Protein AF-A0A353U1A3-F1 (afdb_monomer_lite)

Secondary structure (DSSP, 8-state):
------SSEEEEEEE-HHHHHTT-S---EEEEEEETTT--SPP--

Structure (mmCIF, N/CA/C/O backbone):
data_AF-A0A353U1A3-F1
#
_entry.id   AF-A0A353U1A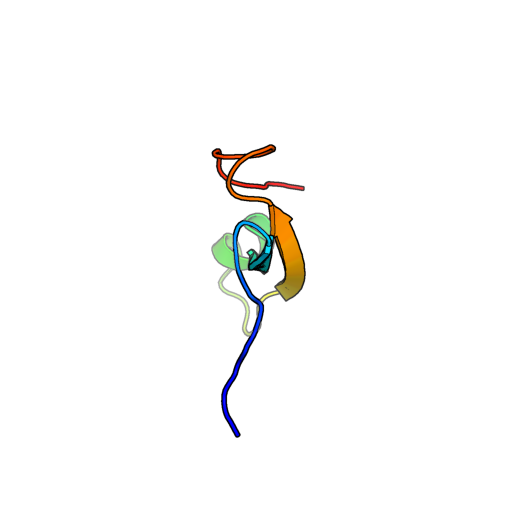3-F1
#
loop_
_atom_site.group_PDB
_atom_site.id
_atom_site.type_symbol
_atom_site.label_atom_id
_atom_site.label_alt_id
_atom_site.label_comp_id
_atom_site.label_asym_id
_atom_site.label_entity_id
_atom_site.label_seq_id
_atom_site.pdbx_PDB_ins_code
_atom_site.Cartn_x
_atom_site.Cartn_y
_atom_site.Cartn_z
_atom_site.occupancy
_atom_site.B_iso_or_equiv
_atom_site.auth_seq_id
_atom_site.auth_comp_id
_atom_site.auth_asym_id
_atom_site.auth_atom_id
_atom_site.pdbx_PDB_model_num
ATOM 1 N N . MET A 1 1 ? -25.231 -5.797 7.455 1.00 51.56 1 MET A N 1
ATOM 2 C CA . MET A 1 1 ? -24.045 -5.868 8.340 1.00 51.56 1 MET A CA 1
ATOM 3 C C . MET A 1 1 ? -23.508 -4.464 8.566 1.00 51.56 1 MET A C 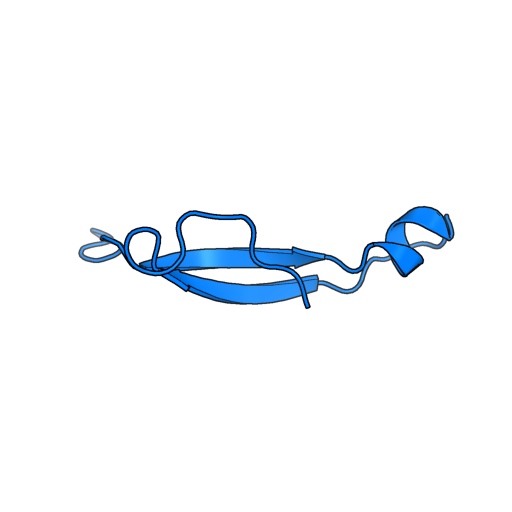1
ATOM 5 O O . MET A 1 1 ? -22.819 -3.922 7.710 1.00 51.56 1 MET A O 1
ATOM 9 N N . ALA A 1 2 ? -23.893 -3.837 9.676 1.00 50.84 2 ALA A N 1
ATOM 10 C CA . ALA A 1 2 ? -23.406 -2.515 10.045 1.00 50.84 2 ALA A CA 1
ATOM 11 C C . ALA A 1 2 ? -21.886 -2.588 10.265 1.00 50.84 2 ALA A C 1
ATOM 13 O O . ALA A 1 2 ? -21.438 -3.253 11.198 1.00 50.84 2 ALA A O 1
ATOM 14 N N . LYS A 1 3 ? -21.077 -1.935 9.417 1.00 56.41 3 LYS A N 1
ATOM 15 C CA . LYS A 1 3 ? -19.629 -1.770 9.652 1.00 56.41 3 LYS A CA 1
ATOM 16 C C . LYS A 1 3 ? -19.421 -0.762 10.788 1.00 56.41 3 LYS A C 1
ATOM 18 O O . LYS A 1 3 ? -18.978 0.364 10.594 1.00 56.41 3 LYS A O 1
ATOM 23 N N . LYS A 1 4 ? -19.786 -1.184 11.996 1.00 57.12 4 LYS A N 1
ATOM 24 C CA . LYS A 1 4 ? -19.449 -0.533 13.254 1.00 57.12 4 LYS A CA 1
ATOM 25 C C . LYS A 1 4 ? -17.931 -0.672 13.410 1.00 57.12 4 LYS A C 1
ATOM 27 O O . LYS A 1 4 ? -17.430 -1.779 13.561 1.00 57.12 4 LYS A O 1
ATOM 32 N N . GLY A 1 5 ? -17.201 0.439 13.314 1.00 58.53 5 GLY A N 1
ATOM 33 C CA . GLY A 1 5 ? -15.809 0.508 13.770 1.00 58.53 5 GLY A CA 1
ATOM 34 C C . GLY A 1 5 ? -14.726 0.562 12.691 1.00 58.53 5 GLY A C 1
ATOM 35 O O . GLY A 1 5 ? -13.834 -0.278 12.660 1.00 58.53 5 GLY A O 1
ATOM 36 N N . LYS A 1 6 ? -14.715 1.605 11.862 1.00 58.44 6 LYS A N 1
ATOM 37 C CA . LYS A 1 6 ? -13.460 2.103 11.272 1.00 58.44 6 LYS A CA 1
ATOM 38 C C . LYS A 1 6 ? -13.353 3.595 11.558 1.00 58.44 6 LYS A C 1
ATOM 40 O O . LYS A 1 6 ? -13.561 4.403 10.667 1.00 58.44 6 LYS A O 1
ATOM 45 N N . GLY A 1 7 ? -13.160 3.943 12.834 1.00 76.38 7 GLY A N 1
ATOM 46 C CA . GLY A 1 7 ? -12.926 5.324 13.270 1.00 76.38 7 GLY A CA 1
ATOM 47 C C . GLY A 1 7 ? -11.608 5.864 12.703 1.00 76.38 7 GLY A C 1
ATOM 48 O O . GLY A 1 7 ? -11.391 5.882 11.497 1.00 76.38 7 GLY A O 1
ATOM 49 N N . ASN A 1 8 ? -10.663 6.245 13.562 1.00 87.56 8 ASN A N 1
ATOM 50 C CA . ASN A 1 8 ? -9.367 6.744 13.084 1.00 87.56 8 ASN A CA 1
ATOM 51 C C . ASN A 1 8 ? -8.549 5.683 12.316 1.00 87.56 8 ASN A C 1
ATOM 53 O O . ASN A 1 8 ? -7.686 6.052 11.530 1.00 87.56 8 ASN A O 1
ATOM 57 N N . ARG A 1 9 ? -8.815 4.378 12.498 1.00 91.19 9 ARG A N 1
ATOM 58 C CA . ARG A 1 9 ? -8.157 3.286 11.757 1.00 91.19 9 ARG A CA 1
ATOM 59 C C . ARG A 1 9 ? -8.884 2.981 10.446 1.00 91.19 9 ARG A C 1
ATOM 61 O O . ARG A 1 9 ? -10.032 2.540 10.457 1.00 91.19 9 ARG A O 1
ATOM 68 N N . ILE A 1 10 ? -8.178 3.145 9.333 1.00 91.12 10 ILE A N 1
ATOM 69 C CA . ILE A 1 10 ? -8.651 2.877 7.973 1.00 91.12 10 ILE A CA 1
ATOM 70 C C . ILE A 1 10 ? -7.766 1.860 7.271 1.00 91.12 10 ILE A C 1
ATOM 72 O O . ILE A 1 10 ? -6.595 1.741 7.599 1.00 91.12 10 ILE A O 1
ATOM 76 N N . GLN A 1 11 ? -8.314 1.140 6.295 1.00 92.06 11 GLN A N 1
ATOM 77 C CA . GLN A 1 11 ? -7.480 0.348 5.392 1.00 92.06 11 GLN A CA 1
ATOM 78 C C . GLN A 1 11 ? -6.847 1.273 4.357 1.00 92.06 11 GLN A C 1
ATOM 80 O O . GLN A 1 11 ? -7.516 2.172 3.848 1.00 92.06 11 GLN A O 1
ATOM 85 N N . VAL A 1 12 ? -5.575 1.039 4.069 1.00 93.56 12 VAL A N 1
ATOM 86 C CA . VAL A 1 12 ? -4.819 1.705 3.010 1.00 93.56 12 VAL A CA 1
ATOM 87 C C . VAL A 1 12 ? -4.159 0.641 2.142 1.00 93.56 12 VAL A C 1
ATOM 89 O O . VAL A 1 12 ? -3.897 -0.473 2.602 1.00 93.56 12 VAL A O 1
ATOM 92 N N . ILE A 1 13 ? -3.925 0.988 0.883 1.00 94.94 13 ILE A N 1
ATOM 93 C CA . ILE A 1 13 ? -3.227 0.144 -0.081 1.00 94.94 13 ILE A CA 1
ATOM 94 C C . ILE A 1 13 ? -1.912 0.847 -0.394 1.00 94.94 13 ILE A C 1
ATOM 96 O O . ILE A 1 13 ? -1.929 2.004 -0.814 1.00 94.94 13 ILE A O 1
ATOM 100 N N . LEU A 1 14 ? -0.797 0.165 -0.157 1.00 94.31 14 LEU A N 1
ATOM 101 C CA . LEU A 1 14 ? 0.534 0.625 -0.535 1.00 94.31 14 LEU A CA 1
ATOM 102 C C . LEU A 1 14 ? 0.870 0.017 -1.894 1.00 94.31 14 LEU A C 1
ATOM 104 O O . LEU A 1 14 ? 0.734 -1.191 -2.069 1.00 94.31 14 LEU A O 1
ATOM 108 N N . GLU A 1 15 ? 1.256 0.852 -2.851 1.00 93.94 15 GLU A N 1
ATOM 109 C CA . GLU A 1 15 ? 1.567 0.477 -4.234 1.00 93.94 15 GLU A CA 1
ATOM 110 C C . GLU A 1 15 ? 3.045 0.782 -4.499 1.00 93.94 15 GLU A C 1
ATOM 112 O O . GLU A 1 15 ? 3.501 1.875 -4.168 1.00 93.94 15 GLU A O 1
ATOM 117 N N . CYS A 1 16 ? 3.783 -0.167 -5.083 1.00 91.12 16 CYS A N 1
ATOM 118 C CA . CYS A 1 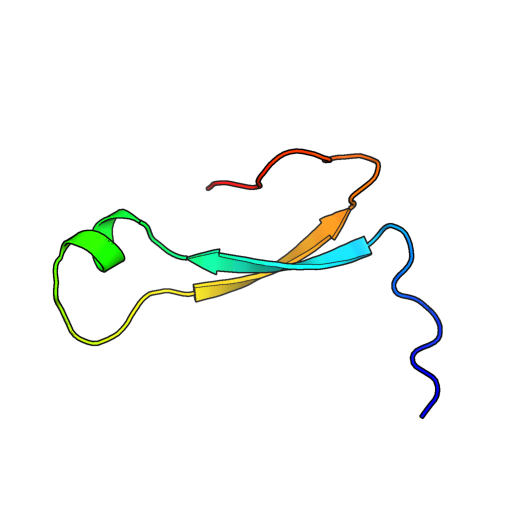16 ? 5.180 0.045 -5.476 1.00 91.12 16 CYS A CA 1
ATOM 119 C C . CYS A 1 16 ? 5.267 1.080 -6.611 1.00 91.12 16 CYS A C 1
ATOM 121 O O . CYS A 1 16 ? 4.660 0.894 -7.669 1.00 91.12 16 CYS A O 1
ATOM 123 N N . THR A 1 17 ? 6.023 2.158 -6.400 1.00 90.75 17 THR A N 1
ATOM 124 C CA . THR A 1 17 ? 6.201 3.239 -7.382 1.00 90.75 17 THR A CA 1
ATOM 125 C C . THR A 1 17 ? 7.147 2.843 -8.512 1.00 90.75 17 THR A C 1
ATOM 127 O O . THR A 1 17 ? 6.818 3.068 -9.670 1.00 90.75 17 THR A O 1
ATOM 130 N N . GLU A 1 18 ? 8.243 2.148 -8.205 1.00 90.19 18 GLU A N 1
ATOM 131 C CA . GLU A 1 18 ? 9.224 1.696 -9.203 1.00 90.19 18 GLU A CA 1
ATOM 132 C C . GLU A 1 18 ? 8.585 0.752 -10.234 1.00 90.19 18 GLU A C 1
ATOM 134 O O . GLU A 1 18 ? 8.770 0.893 -11.442 1.00 90.19 18 GLU A O 1
ATOM 139 N N . HIS A 1 19 ? 7.754 -0.190 -9.770 1.00 86.50 19 HIS A N 1
ATOM 140 C CA . HIS A 1 19 ? 7.058 -1.116 -10.663 1.00 86.50 19 HIS A CA 1
ATOM 141 C C . HIS A 1 19 ? 5.996 -0.402 -11.506 1.00 86.50 19 HIS A C 1
ATOM 143 O O . HIS A 1 19 ? 5.791 -0.756 -12.664 1.00 86.50 19 HIS A O 1
ATOM 149 N N . LYS A 1 20 ? 5.343 0.630 -10.962 1.00 84.88 20 LYS A N 1
ATOM 150 C CA . LYS A 1 20 ? 4.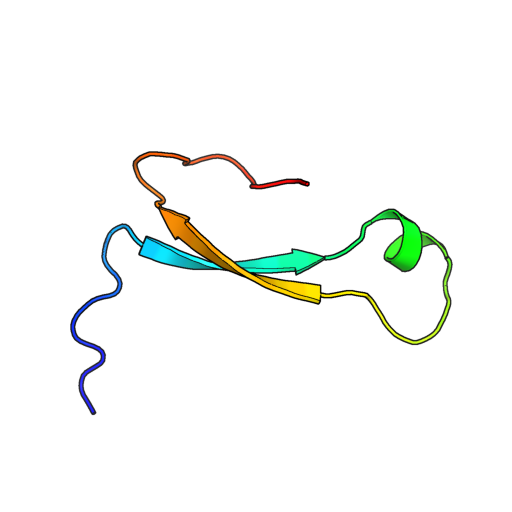378 1.441 -11.711 1.00 84.88 20 LYS A CA 1
ATOM 151 C C . LYS A 1 20 ? 5.026 2.164 -12.893 1.00 84.88 20 LYS A C 1
ATOM 153 O O . LYS A 1 20 ? 4.397 2.286 -13.940 1.00 84.88 20 LYS A O 1
ATOM 158 N N . GLU A 1 21 ? 6.269 2.607 -12.740 1.00 85.88 21 GLU A N 1
ATOM 159 C CA . GLU A 1 21 ? 7.032 3.284 -13.795 1.00 85.88 21 GLU A CA 1
ATOM 160 C C . GLU A 1 21 ? 7.649 2.307 -14.810 1.00 85.88 21 GLU A C 1
ATOM 162 O O . GLU A 1 21 ? 7.987 2.708 -15.920 1.00 85.88 21 GLU A O 1
ATOM 167 N N . SER A 1 22 ? 7.729 1.012 -14.482 1.00 85.94 22 SER A N 1
ATOM 168 C CA . SER A 1 22 ? 8.316 -0.012 -15.359 1.00 85.94 22 SER A CA 1
ATOM 169 C C . SER A 1 22 ? 7.490 -0.337 -16.614 1.00 85.94 22 SER A C 1
ATOM 171 O O . SER A 1 22 ? 8.013 -0.933 -17.553 1.00 85.94 22 SER A O 1
ATOM 173 N N . GLY A 1 23 ? 6.196 0.013 -16.641 1.00 82.12 23 GLY A N 1
ATOM 174 C CA . GLY A 1 23 ? 5.293 -0.294 -17.760 1.00 82.12 23 GLY A CA 1
ATOM 175 C C . GLY A 1 23 ? 4.954 -1.784 -17.925 1.00 82.12 23 GLY A C 1
ATOM 176 O O . GLY A 1 23 ? 4.306 -2.158 -18.904 1.00 82.12 23 GLY A O 1
ATOM 177 N N . LEU A 1 24 ? 5.372 -2.635 -16.983 1.00 86.25 24 LEU A N 1
ATOM 178 C CA . LEU A 1 24 ? 5.085 -4.068 -16.979 1.00 86.25 24 LEU A CA 1
ATOM 179 C C . LEU A 1 24 ? 3.679 -4.368 -16.422 1.00 86.25 24 LEU A C 1
ATOM 181 O O . LEU A 1 24 ? 3.145 -3.604 -15.614 1.00 86.25 24 LEU A O 1
ATOM 185 N N . PRO A 1 25 ? 3.043 -5.475 -16.851 1.00 85.38 25 PRO A N 1
ATOM 186 C CA . PRO A 1 25 ? 1.729 -5.858 -16.355 1.00 85.38 25 PRO A CA 1
ATOM 187 C C . PRO A 1 25 ? 1.801 -6.345 -14.903 1.00 85.38 25 PRO A C 1
ATOM 189 O O . PRO A 1 25 ? 2.555 -7.255 -14.566 1.00 85.38 25 PRO A O 1
ATOM 192 N N . GLY A 1 26 ? 0.928 -5.789 -14.065 1.00 85.81 26 GLY A N 1
ATOM 193 C CA . GLY A 1 26 ? 0.878 -6.074 -12.634 1.00 85.81 26 GLY A CA 1
ATOM 194 C C . GLY A 1 26 ? 1.532 -4.968 -11.811 1.00 85.81 26 GLY A C 1
ATOM 195 O O . GLY A 1 26 ? 2.362 -4.206 -12.283 1.00 85.81 26 GLY A O 1
ATOM 196 N N . THR A 1 27 ? 1.102 -4.808 -10.563 1.00 88.12 27 THR A N 1
ATOM 197 C CA . THR A 1 27 ? 1.760 -3.890 -9.628 1.00 88.12 27 THR A CA 1
ATOM 198 C C . THR A 1 27 ? 1.653 -4.468 -8.232 1.00 88.12 27 THR A C 1
ATOM 200 O O . THR A 1 27 ? 0.565 -4.851 -7.794 1.00 88.12 27 THR A O 1
ATOM 203 N N . SER A 1 28 ? 2.783 -4.531 -7.533 1.00 91.25 28 SER A N 1
ATOM 204 C CA . SER A 1 28 ? 2.838 -5.008 -6.155 1.00 91.25 28 SER A CA 1
ATOM 205 C C . SER A 1 28 ? 2.028 -4.085 -5.250 1.00 91.25 28 SER A C 1
ATOM 207 O O . SER A 1 28 ? 2.286 -2.879 -5.181 1.00 91.25 28 SER A O 1
ATOM 209 N N . ARG A 1 29 ? 1.033 -4.661 -4.568 1.00 94.00 29 ARG A N 1
ATOM 210 C CA . ARG A 1 29 ? 0.138 -3.952 -3.653 1.00 94.00 29 ARG A CA 1
ATOM 211 C C . ARG A 1 29 ? 0.080 -4.646 -2.301 1.00 94.00 29 ARG A C 1
ATOM 213 O O . ARG A 1 29 ? -0.204 -5.839 -2.233 1.00 94.00 29 ARG A O 1
ATOM 220 N N . TYR A 1 30 ? 0.255 -3.879 -1.231 1.00 94.94 30 TYR A N 1
ATOM 221 C CA . TYR A 1 30 ? 0.104 -4.347 0.144 1.00 94.94 30 TYR A CA 1
ATOM 222 C C . TYR A 1 30 ? -1.129 -3.719 0.786 1.00 94.94 30 TYR A C 1
ATOM 224 O O . TYR A 1 30 ? -1.315 -2.503 0.743 1.00 94.94 30 TYR A O 1
ATOM 232 N N . ILE A 1 31 ? -1.975 -4.545 1.401 1.00 94.94 31 ILE A N 1
ATOM 233 C CA . ILE A 1 31 ? -3.155 -4.083 2.138 1.00 94.94 31 ILE A CA 1
ATOM 234 C C . ILE A 1 31 ? -2.791 -4.008 3.616 1.00 94.94 31 ILE A C 1
ATOM 236 O O . ILE A 1 31 ? -2.471 -5.018 4.236 1.00 94.94 31 ILE A O 1
ATOM 240 N N . THR A 1 32 ? -2.881 -2.814 4.193 1.00 94.00 32 THR A N 1
ATOM 241 C CA . THR A 1 32 ? -2.610 -2.592 5.616 1.00 94.00 32 THR A CA 1
ATOM 242 C C . THR A 1 32 ? -3.627 -1.625 6.217 1.00 94.00 32 THR A C 1
ATOM 244 O O . THR A 1 32 ? -4.594 -1.215 5.567 1.00 94.00 32 THR A O 1
ATOM 247 N N . VAL A 1 33 ? -3.456 -1.281 7.490 1.00 93.69 33 VAL A N 1
ATOM 248 C CA . VAL A 1 33 ? -4.294 -0.323 8.206 1.00 93.69 33 VAL A CA 1
ATOM 249 C C . VAL A 1 33 ? -3.474 0.881 8.667 1.00 93.69 33 VAL A C 1
ATOM 251 O O . VAL A 1 33 ? -2.436 0.729 9.299 1.00 93.69 33 VAL A O 1
ATOM 254 N N . LYS A 1 34 ? -3.964 2.094 8.396 1.00 93.25 34 LYS A N 1
ATOM 255 C CA . LYS A 1 34 ? -3.390 3.362 8.872 1.00 93.25 34 LYS A CA 1
ATOM 256 C C . LYS A 1 34 ? -4.312 4.014 9.892 1.00 93.25 34 LYS A C 1
ATOM 258 O O . LYS A 1 34 ? -5.532 4.004 9.731 1.00 93.25 34 LYS A O 1
ATOM 263 N N . ASN A 1 35 ? -3.739 4.638 10.918 1.00 93.81 35 ASN A N 1
ATOM 264 C CA . ASN A 1 35 ? -4.476 5.519 11.818 1.00 93.81 35 ASN A CA 1
ATOM 265 C C . ASN A 1 35 ? -4.385 6.982 11.338 1.00 93.81 35 ASN A C 1
ATOM 267 O O . ASN A 1 35 ? -3.323 7.583 11.428 1.00 93.81 35 ASN A O 1
ATOM 271 N N . ARG A 1 36 ? -5.497 7.569 10.876 1.00 90.69 36 ARG A N 1
ATOM 272 C CA . ARG A 1 36 ? -5.579 8.951 10.365 1.00 90.69 36 ARG A CA 1
ATOM 273 C C . ARG A 1 36 ? -5.187 10.024 11.386 1.00 90.69 36 ARG A C 1
ATOM 275 O O . ARG A 1 36 ? -4.743 11.081 10.969 1.00 90.69 36 ARG A O 1
ATOM 282 N N . LYS A 1 37 ? -5.376 9.780 12.690 1.00 91.94 37 LYS A N 1
ATOM 283 C CA . LYS A 1 37 ? -5.063 10.763 13.743 1.00 91.94 37 LYS A CA 1
ATOM 284 C C . LYS A 1 37 ? -3.576 10.769 14.091 1.00 91.94 37 LYS A C 1
ATOM 286 O O . LYS A 1 37 ? -3.007 11.830 14.293 1.00 91.94 37 LYS A O 1
ATOM 291 N N . ASN A 1 38 ? -2.970 9.585 14.177 1.00 94.00 38 ASN A N 1
ATOM 292 C CA . 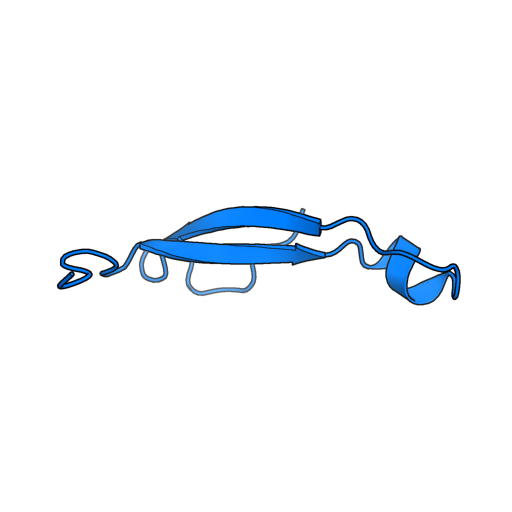ASN A 1 38 ? -1.561 9.453 14.560 1.00 94.00 38 ASN A CA 1
ATOM 293 C C . ASN A 1 38 ? -0.625 9.672 13.367 1.00 94.00 38 ASN A C 1
ATOM 295 O O . ASN A 1 38 ? 0.495 10.129 13.544 1.00 94.00 38 ASN A O 1
ATOM 299 N N . THR A 1 39 ? -1.081 9.309 12.167 1.00 93.50 39 THR A N 1
ATOM 300 C CA . THR A 1 39 ? -0.303 9.391 10.929 1.00 93.50 39 THR A CA 1
ATOM 301 C C . THR A 1 39 ? -1.191 10.023 9.855 1.00 93.50 39 THR A C 1
ATOM 303 O O . THR A 1 39 ? -1.807 9.306 9.054 1.00 93.50 39 THR A O 1
ATOM 306 N N . PRO A 1 40 ? -1.367 11.356 9.882 1.00 92.25 40 PRO A N 1
ATOM 307 C CA . PRO A 1 40 ? -2.236 12.050 8.935 1.00 92.25 40 PRO A CA 1
ATOM 308 C C . PRO A 1 40 ? -1.680 11.984 7.508 1.00 92.25 40 PRO A C 1
ATOM 310 O O . PRO A 1 40 ? -2.449 11.726 6.577 1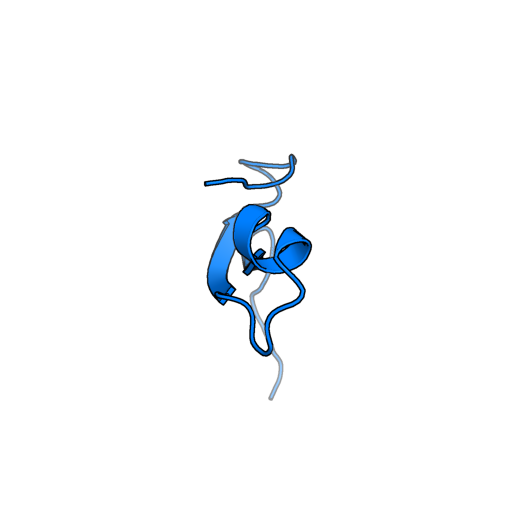.00 92.25 40 PRO A O 1
ATOM 313 N N . ASP A 1 41 ? -0.359 12.060 7.358 1.00 94.38 41 ASP A N 1
ATOM 314 C CA . ASP A 1 41 ? 0.347 12.093 6.075 1.00 94.38 41 ASP A CA 1
ATOM 315 C C . ASP A 1 41 ? 0.317 10.767 5.309 1.00 94.38 41 ASP A C 1
ATOM 317 O O . ASP A 1 41 ? -0.094 9.713 5.817 1.00 94.38 41 ASP A O 1
ATOM 321 N N . ARG A 1 42 ? 0.715 10.816 4.036 1.00 92.31 42 ARG A N 1
ATOM 322 C CA . ARG A 1 42 ? 0.804 9.634 3.177 1.00 92.31 42 ARG A CA 1
ATOM 323 C C . ARG A 1 42 ? 1.797 8.632 3.778 1.00 92.31 42 ARG A C 1
ATOM 325 O O . ARG A 1 42 ? 2.881 9.004 4.200 1.00 92.31 42 ARG A O 1
ATOM 332 N N . MET A 1 43 ? 1.388 7.366 3.852 1.00 90.75 43 MET A N 1
ATOM 333 C CA . MET A 1 43 ? 2.261 6.280 4.299 1.00 90.75 43 MET A CA 1
ATOM 334 C C . MET A 1 43 ? 3.013 5.750 3.081 1.00 90.75 43 MET A C 1
ATOM 336 O O . MET A 1 43 ? 2.373 5.357 2.106 1.00 90.75 43 MET A O 1
ATOM 340 N N . GLU A 1 44 ? 4.336 5.765 3.156 1.00 90.94 44 GLU A N 1
ATOM 341 C CA . GLU A 1 44 ? 5.262 5.298 2.123 1.00 90.94 44 GLU A CA 1
ATOM 342 C C . GLU A 1 44 ? 6.251 4.324 2.787 1.00 90.94 44 GLU A C 1
ATOM 344 O O . GLU A 1 44 ? 6.542 4.467 3.979 1.00 90.94 44 GLU A O 1
ATOM 349 N N . LEU A 1 45 ? 6.669 3.293 2.049 1.00 85.81 45 LEU A N 1
ATOM 350 C CA . LEU A 1 45 ? 7.611 2.248 2.466 1.00 85.81 45 LEU A CA 1
ATOM 351 C C . LEU A 1 45 ? 8.617 2.001 1.348 1.00 85.81 45 LEU A C 1
ATOM 353 O O . LEU A 1 45 ? 8.178 2.094 0.178 1.00 85.81 45 LEU A O 1
#

Sequence (45 aa):
MAKKGKGNRIQVILECTEHKESGLPGTSRYITVKNRKNTPDRMEL

Foldseek 3Di:
DPPPDPDQKDKDKAWDPVVVVVPDPDTDIDIDIDRCVVDVDDDHD

Radius of gyration: 13.82 Å; chains: 1; bounding box: 33×18×32 Å

pLDDT: mean 85.72, std 12.51, range [50.84, 94.94]